Protein AF-A0A5N5Z9V1-F1 (afdb_monomer_lite)

pLDDT: mean 77.58, std 13.72, range [47.78, 96.56]

Radius of gyration: 14.31 Å; chains: 1; bounding box: 36×27×41 Å

Sequence (128 aa):
MAAIGITINKQGLTTIDLDVFEWTKLYVNDQPVTGTKFTQKTPGTLTFKAYATGELVPVNPPVILEVKNEDNSNPSTGILNFSAISLTDGSTLCTGLITTEKGYTKNAQKGPLAFNQGRMTGVFTYES

Structure (mmCIF, N/CA/C/O backbone):
data_AF-A0A5N5Z9V1-F1
#
_entry.id   AF-A0A5N5Z9V1-F1
#
loop_
_atom_site.group_PDB
_atom_site.id
_atom_site.type_symbol
_atom_site.label_atom_id
_atom_site.label_alt_id
_atom_site.label_comp_id
_atom_site.label_asym_id
_atom_site.label_entity_id
_atom_site.label_seq_id
_atom_site.pdbx_PDB_ins_code
_atom_site.Cartn_x
_atom_site.Cartn_y
_atom_site.Cartn_z
_atom_site.occupancy
_atom_site.B_iso_or_equiv
_atom_site.auth_seq_id
_atom_site.auth_comp_id
_atom_site.auth_asym_id
_atom_site.auth_atom_id
_atom_site.pdbx_PDB_model_num
ATOM 1 N N . MET A 1 1 ? 12.115 -8.604 -4.172 1.00 77.38 1 MET A N 1
ATOM 2 C CA . MET A 1 1 ? 10.673 -8.867 -4.384 1.00 77.38 1 MET A CA 1
ATOM 3 C C . MET A 1 1 ? 9.990 -7.592 -3.952 1.00 77.38 1 MET A C 1
ATOM 5 O O . MET A 1 1 ? 10.270 -7.168 -2.842 1.00 77.38 1 MET A O 1
ATOM 9 N N . ALA A 1 2 ? 9.175 -6.959 -4.794 1.00 85.44 2 ALA A N 1
ATOM 10 C CA . ALA A 1 2 ? 8.569 -5.669 -4.484 1.00 85.44 2 ALA A CA 1
ATOM 11 C C . ALA A 1 2 ? 7.537 -5.822 -3.360 1.00 85.44 2 ALA A C 1
ATOM 13 O O . ALA A 1 2 ? 6.367 -6.127 -3.601 1.00 85.44 2 ALA A O 1
ATOM 14 N N . ALA A 1 3 ? 8.001 -5.686 -2.116 1.00 89.69 3 ALA A N 1
ATOM 15 C CA . ALA A 1 3 ? 7.202 -5.947 -0.930 1.00 89.69 3 ALA A CA 1
ATOM 16 C C . ALA A 1 3 ? 6.454 -4.692 -0.462 1.00 89.69 3 ALA A C 1
ATOM 18 O O . ALA A 1 3 ? 7.013 -3.594 -0.465 1.00 89.69 3 ALA A O 1
ATOM 19 N N . ILE A 1 4 ? 5.198 -4.876 -0.049 1.00 89.00 4 ILE A N 1
ATOM 20 C CA . ILE A 1 4 ? 4.340 -3.849 0.551 1.00 89.00 4 ILE A CA 1
ATOM 21 C C . ILE A 1 4 ? 3.844 -4.368 1.904 1.00 89.00 4 ILE A C 1
ATOM 23 O O . ILE A 1 4 ? 3.082 -5.333 1.975 1.00 89.00 4 ILE A O 1
ATOM 27 N N . GLY A 1 5 ? 4.275 -3.733 2.987 1.00 90.56 5 GLY A N 1
ATOM 28 C CA . GLY A 1 5 ? 3.763 -3.962 4.333 1.00 90.56 5 GLY A CA 1
ATOM 29 C C . GLY A 1 5 ? 2.672 -2.956 4.674 1.00 90.56 5 GLY A C 1
ATOM 30 O O . GLY A 1 5 ? 2.857 -1.752 4.501 1.00 90.56 5 GLY A O 1
ATOM 31 N N . ILE A 1 6 ? 1.537 -3.438 5.173 1.00 88.81 6 ILE A N 1
ATOM 32 C CA . ILE A 1 6 ? 0.449 -2.601 5.675 1.00 88.81 6 ILE A CA 1
ATOM 33 C C . ILE A 1 6 ? 0.094 -3.070 7.076 1.00 88.81 6 ILE A C 1
ATOM 35 O O . ILE A 1 6 ? -0.243 -4.233 7.278 1.00 88.81 6 ILE A O 1
ATOM 39 N N . THR A 1 7 ? 0.132 -2.153 8.035 1.00 87.38 7 THR A N 1
ATOM 40 C CA . THR A 1 7 ? -0.240 -2.431 9.423 1.00 87.38 7 THR A CA 1
ATOM 41 C C . THR A 1 7 ? -1.311 -1.457 9.866 1.00 87.38 7 THR A C 1
ATOM 43 O O . THR A 1 7 ? -1.125 -0.250 9.745 1.00 87.38 7 THR A O 1
ATOM 46 N N . ILE A 1 8 ? -2.404 -1.964 10.423 1.00 83.62 8 ILE A N 1
ATOM 47 C CA . ILE A 1 8 ? -3.407 -1.155 11.116 1.00 83.62 8 ILE A CA 1
ATOM 48 C C . ILE A 1 8 ? -3.293 -1.462 12.602 1.00 83.62 8 ILE A C 1
ATOM 50 O O . ILE A 1 8 ? -3.457 -2.611 13.014 1.00 83.62 8 ILE A O 1
ATOM 54 N N . ASN A 1 9 ? -2.966 -0.446 13.398 1.00 83.31 9 ASN A N 1
ATOM 55 C CA . ASN A 1 9 ? -2.797 -0.623 14.836 1.00 83.31 9 ASN A CA 1
ATOM 56 C C . ASN A 1 9 ? -4.140 -0.600 15.591 1.00 83.31 9 ASN A C 1
ATOM 58 O O . ASN A 1 9 ? -5.191 -0.295 15.024 1.00 83.31 9 ASN A O 1
ATOM 62 N N . LYS A 1 10 ? -4.096 -0.837 16.908 1.00 78.25 10 LYS A N 1
ATOM 63 C CA . LYS A 1 10 ? -5.280 -0.828 17.794 1.00 78.25 10 LYS A CA 1
ATOM 64 C C . LYS A 1 10 ? -6.059 0.492 17.784 1.00 78.25 10 LYS A C 1
ATOM 66 O O . LYS A 1 10 ? -7.237 0.519 18.126 1.00 78.25 10 LYS A O 1
ATOM 71 N N . GLN A 1 11 ? -5.408 1.599 17.436 1.00 79.81 11 GLN A N 1
ATOM 72 C CA . GLN A 1 11 ? -6.033 2.915 17.321 1.00 79.81 11 GLN A CA 1
ATOM 73 C C . GLN A 1 11 ? -6.674 3.145 15.943 1.00 79.81 11 GLN A C 1
ATOM 75 O O . GLN A 1 11 ? -7.257 4.204 15.730 1.00 79.81 11 GLN A O 1
ATOM 80 N N . GLY A 1 12 ? -6.577 2.191 15.012 1.00 79.31 12 GLY A N 1
ATOM 81 C CA . GLY A 1 12 ? -7.033 2.339 13.630 1.00 79.31 12 GLY A CA 1
ATOM 82 C C . GLY A 1 12 ? -6.102 3.196 12.768 1.00 79.31 12 GLY A C 1
ATOM 83 O O . GLY A 1 12 ? -6.518 3.683 11.720 1.00 79.31 12 GLY A O 1
ATOM 84 N N . LEU A 1 13 ? -4.861 3.431 13.210 1.00 86.00 13 LEU A N 1
ATOM 85 C CA . LEU A 1 13 ? -3.863 4.152 12.423 1.00 86.00 13 LEU A CA 1
ATOM 86 C C . LEU A 1 13 ? -3.163 3.187 11.478 1.00 86.00 13 LEU A C 1
ATOM 88 O O . LEU A 1 13 ? -2.628 2.160 11.900 1.00 86.00 13 LEU A O 1
ATOM 92 N N . THR A 1 14 ? -3.129 3.562 10.206 1.00 88.06 14 THR A N 1
ATOM 93 C CA . THR A 1 14 ? -2.490 2.762 9.168 1.00 88.06 14 THR A CA 1
ATOM 94 C C . THR A 1 14 ? -1.030 3.161 8.982 1.00 88.06 14 THR A C 1
ATOM 96 O O . THR A 1 14 ? -0.704 4.343 8.870 1.00 88.06 14 THR A O 1
ATOM 99 N N . THR A 1 15 ? -0.147 2.173 8.893 1.00 93.06 15 THR A N 1
ATOM 100 C CA . THR A 1 15 ? 1.225 2.315 8.411 1.00 93.06 15 THR A CA 1
ATOM 101 C C . THR A 1 15 ? 1.377 1.569 7.094 1.00 93.06 15 THR A C 1
ATOM 103 O O . THR A 1 15 ? 0.963 0.419 6.994 1.00 93.06 15 THR A O 1
ATOM 106 N N . ILE A 1 16 ? 1.976 2.226 6.104 1.00 93.56 16 ILE A N 1
ATOM 107 C CA . ILE A 1 16 ? 2.401 1.634 4.832 1.00 93.56 16 ILE A CA 1
ATOM 108 C C . ILE A 1 16 ? 3.926 1.655 4.824 1.00 93.56 16 ILE A C 1
ATOM 110 O O . ILE A 1 16 ? 4.519 2.702 5.084 1.00 93.56 16 ILE A O 1
ATOM 114 N N . ASP A 1 17 ? 4.547 0.520 4.533 1.00 95.06 17 ASP A N 1
ATOM 115 C CA . ASP A 1 17 ? 5.996 0.344 4.491 1.00 95.06 17 ASP A CA 1
ATOM 116 C C . ASP A 1 17 ? 6.372 -0.385 3.198 1.00 95.06 17 ASP A C 1
ATOM 118 O O . ASP A 1 17 ? 5.991 -1.541 2.999 1.00 95.06 17 ASP A O 1
ATOM 122 N N . LEU A 1 18 ? 7.052 0.301 2.281 1.00 93.94 18 LEU A N 1
ATOM 123 C CA . LEU A 1 18 ? 7.483 -0.285 1.014 1.00 93.94 18 LEU A CA 1
ATOM 124 C C . LEU A 1 18 ? 8.971 -0.640 1.061 1.00 93.94 18 LEU A C 1
ATOM 126 O O . LEU A 1 18 ? 9.782 0.120 1.597 1.00 93.94 18 LEU A O 1
ATOM 130 N N . ASP A 1 19 ? 9.334 -1.747 0.411 1.00 93.00 19 ASP A N 1
ATOM 131 C CA . ASP A 1 19 ? 10.736 -2.119 0.193 1.00 93.00 19 ASP A CA 1
ATOM 132 C C . ASP A 1 19 ? 11.498 -1.011 -0.560 1.00 93.00 19 ASP A C 1
ATOM 134 O O . ASP A 1 19 ? 11.250 -0.739 -1.738 1.00 93.00 19 ASP A O 1
ATOM 138 N N . VAL A 1 20 ? 12.457 -0.387 0.125 1.00 91.25 20 VAL A N 1
ATOM 139 C CA . VAL A 1 20 ? 13.269 0.730 -0.381 1.00 91.25 20 VAL A CA 1
ATOM 140 C C . VAL A 1 20 ? 14.049 0.406 -1.656 1.00 91.25 20 VAL A C 1
ATOM 142 O O . VAL A 1 20 ? 14.424 1.325 -2.379 1.00 91.25 20 VAL A O 1
ATOM 145 N N . PHE A 1 21 ? 14.315 -0.871 -1.938 1.00 90.12 21 PHE A N 1
ATOM 146 C CA . PHE A 1 21 ? 15.076 -1.277 -3.122 1.00 90.12 21 PHE A CA 1
ATOM 147 C C . PHE A 1 21 ? 14.201 -1.461 -4.363 1.00 90.12 21 PHE A C 1
ATOM 149 O O . PHE A 1 21 ? 14.692 -1.399 -5.491 1.00 90.12 21 PHE A O 1
ATOM 156 N N . GLU A 1 22 ? 12.905 -1.683 -4.166 1.00 90.88 22 GLU A N 1
ATOM 157 C CA . GLU A 1 22 ? 11.970 -2.005 -5.243 1.00 90.88 22 GLU A CA 1
ATOM 158 C C . GLU A 1 22 ? 11.000 -0.846 -5.513 1.00 90.88 22 GLU A C 1
ATOM 160 O O . GLU A 1 22 ? 10.458 -0.760 -6.611 1.00 90.88 22 GLU A O 1
ATOM 165 N N . TRP A 1 23 ? 10.814 0.080 -4.562 1.00 91.19 23 TRP A N 1
ATOM 166 C CA . TRP A 1 23 ? 9.880 1.205 -4.665 1.00 91.19 23 TRP A CA 1
ATOM 167 C C . TRP A 1 23 ? 10.579 2.565 -4.560 1.00 91.19 23 TRP A C 1
ATOM 169 O O . TRP A 1 23 ? 11.397 2.805 -3.679 1.00 91.19 23 TRP A O 1
ATOM 179 N N . THR A 1 24 ? 10.215 3.490 -5.447 1.00 91.31 24 THR A N 1
ATOM 180 C CA . THR A 1 24 ? 10.849 4.813 -5.586 1.00 91.31 24 THR A CA 1
ATOM 181 C C . THR A 1 24 ? 10.019 5.960 -5.032 1.00 91.31 24 THR A C 1
ATOM 183 O O . THR A 1 24 ? 10.573 6.965 -4.588 1.00 91.31 24 THR A O 1
ATOM 186 N N . LYS A 1 25 ? 8.689 5.853 -5.099 1.00 93.50 25 LYS A N 1
ATOM 187 C CA . LYS A 1 25 ? 7.767 6.918 -4.694 1.00 93.50 25 LYS A CA 1
ATOM 188 C C . LYS A 1 25 ? 6.552 6.315 -4.019 1.00 93.50 25 LYS A C 1
ATOM 190 O O . LYS A 1 25 ? 6.013 5.322 -4.505 1.00 93.50 25 LYS A O 1
ATOM 195 N N . LEU A 1 26 ? 6.097 6.974 -2.963 1.00 94.88 26 LEU A N 1
ATOM 196 C CA . LEU A 1 26 ? 4.836 6.704 -2.291 1.00 94.88 26 LEU A CA 1
ATOM 197 C C . LEU A 1 26 ? 4.025 8.000 -2.242 1.00 94.88 26 LEU A C 1
ATOM 199 O O . LEU A 1 26 ? 4.537 9.054 -1.871 1.00 94.88 26 LEU A O 1
ATOM 203 N N . TYR A 1 27 ? 2.752 7.912 -2.600 1.00 95.50 27 TYR A N 1
ATOM 204 C CA . TYR A 1 27 ? 1.762 8.956 -2.377 1.00 95.50 27 TYR A CA 1
ATOM 205 C C . TYR A 1 27 ? 0.648 8.377 -1.523 1.00 95.50 27 TYR A C 1
ATOM 207 O O . TYR A 1 27 ? 0.232 7.243 -1.757 1.00 95.50 27 TYR A O 1
ATOM 215 N N . VAL A 1 28 ? 0.142 9.158 -0.575 1.00 94.25 28 VAL A N 1
ATOM 216 C CA . VAL A 1 28 ? -1.019 8.807 0.246 1.00 94.25 28 VAL A CA 1
ATOM 217 C C . VAL A 1 28 ? -2.020 9.950 0.179 1.00 94.25 28 VAL A C 1
ATOM 219 O O . VAL A 1 28 ? -1.656 11.097 0.426 1.00 94.25 28 VAL A O 1
ATOM 222 N N . ASN A 1 29 ? -3.273 9.654 -0.179 1.00 93.75 29 ASN A N 1
ATOM 223 C CA . ASN A 1 29 ? -4.319 10.652 -0.440 1.00 93.75 29 ASN A CA 1
ATOM 224 C C . ASN A 1 29 ? -3.845 11.753 -1.406 1.00 93.75 29 ASN A C 1
ATOM 226 O O . ASN A 1 29 ? -3.994 12.945 -1.140 1.00 93.75 29 ASN A O 1
ATOM 230 N N . ASP A 1 30 ? -3.193 11.327 -2.492 1.00 93.88 30 ASP A N 1
ATOM 231 C CA . ASP A 1 30 ? -2.568 12.177 -3.516 1.00 93.88 30 ASP A CA 1
ATOM 232 C C . ASP A 1 30 ? -1.464 13.129 -3.016 1.00 93.88 30 ASP A C 1
ATOM 234 O O . ASP A 1 30 ? -0.939 13.927 -3.791 1.00 93.88 30 ASP A O 1
ATOM 238 N N . GLN A 1 31 ? -1.041 13.014 -1.754 1.00 95.62 31 GLN A N 1
ATOM 239 C CA . GLN A 1 31 ? 0.092 13.757 -1.210 1.00 95.62 31 GLN A CA 1
ATOM 240 C C . GLN A 1 31 ? 1.369 12.915 -1.268 1.00 95.62 31 GLN A C 1
ATOM 242 O O . GLN A 1 31 ? 1.338 11.745 -0.877 1.00 95.62 31 GLN A O 1
ATOM 247 N N . PRO A 1 32 ? 2.500 13.475 -1.732 1.00 96.31 32 PRO A N 1
ATOM 248 C CA . PRO A 1 32 ? 3.765 12.757 -1.741 1.00 96.31 32 PRO A CA 1
ATOM 249 C C . PRO A 1 32 ? 4.231 12.471 -0.311 1.00 96.31 32 PRO A C 1
ATOM 251 O O . PRO A 1 32 ? 4.158 13.327 0.571 1.00 96.31 32 PRO A O 1
ATOM 254 N N . VAL A 1 33 ? 4.747 11.267 -0.095 1.00 96.38 33 VAL A N 1
ATOM 255 C CA . VAL A 1 33 ? 5.395 10.861 1.150 1.00 96.38 33 VAL A CA 1
ATOM 256 C C . VAL A 1 33 ? 6.905 10.956 0.964 1.00 96.38 33 VAL A C 1
ATOM 258 O O . VAL A 1 33 ? 7.451 10.490 -0.035 1.00 96.38 33 VAL A O 1
ATOM 261 N N . THR A 1 34 ? 7.599 11.558 1.928 1.00 93.44 34 THR A N 1
ATOM 262 C CA . THR A 1 34 ? 9.064 11.557 1.943 1.00 93.44 34 THR A CA 1
ATOM 263 C C . THR A 1 34 ? 9.563 10.154 2.286 1.00 93.44 34 THR A C 1
ATOM 265 O O . THR A 1 34 ? 9.441 9.713 3.427 1.00 93.44 34 THR A O 1
ATOM 268 N N . GLY A 1 35 ? 10.141 9.464 1.302 1.00 91.38 35 GLY A N 1
ATOM 269 C CA . GLY A 1 35 ? 10.614 8.085 1.438 1.00 91.38 35 GLY A CA 1
ATOM 270 C C . GLY A 1 35 ? 9.538 7.047 1.108 1.00 91.38 35 GLY A C 1
ATOM 271 O O . GLY A 1 35 ? 8.572 7.329 0.404 1.00 91.38 35 GLY A O 1
ATOM 272 N N . THR A 1 36 ? 9.722 5.825 1.606 1.00 92.44 36 THR A N 1
ATOM 273 C CA . THR A 1 36 ? 8.868 4.665 1.292 1.00 92.44 36 THR A CA 1
ATOM 274 C C . THR A 1 36 ? 7.951 4.242 2.436 1.00 92.44 36 THR A C 1
ATOM 276 O O . THR A 1 36 ? 7.281 3.217 2.342 1.00 92.44 36 THR A O 1
ATOM 279 N N . LYS A 1 37 ? 7.899 5.028 3.516 1.00 95.88 37 LYS A N 1
ATOM 280 C CA . LYS A 1 37 ? 7.120 4.714 4.713 1.00 95.88 37 LYS A CA 1
ATOM 281 C C . LYS A 1 37 ? 6.195 5.857 5.092 1.00 95.88 37 LYS A C 1
ATOM 283 O O . LYS A 1 37 ? 6.614 7.008 5.173 1.00 95.88 37 LYS A O 1
ATOM 288 N N . PHE A 1 38 ? 4.947 5.522 5.382 1.00 96.56 38 PHE A N 1
ATOM 289 C CA . PHE A 1 38 ? 3.924 6.451 5.841 1.00 96.56 38 PHE A CA 1
ATOM 290 C C . PHE A 1 38 ? 3.242 5.905 7.088 1.00 96.56 38 PHE A C 1
ATOM 292 O O . PHE A 1 38 ? 2.866 4.739 7.110 1.00 96.56 38 PHE A O 1
ATOM 299 N N . THR A 1 39 ? 3.002 6.762 8.079 1.00 94.81 39 THR A N 1
ATOM 300 C CA . THR A 1 39 ? 2.138 6.449 9.222 1.00 94.81 39 THR A CA 1
ATOM 301 C C . THR A 1 39 ? 1.065 7.519 9.355 1.00 94.81 39 THR A C 1
ATOM 303 O O . THR A 1 39 ? 1.347 8.715 9.459 1.00 94.81 39 THR A O 1
ATOM 306 N N . GLN A 1 40 ? -0.185 7.071 9.352 1.00 91.50 40 GLN A N 1
ATOM 307 C CA . GLN A 1 40 ? -1.361 7.908 9.493 1.00 91.50 40 GLN A CA 1
ATOM 308 C C . GLN A 1 40 ? -1.410 8.534 10.893 1.00 91.50 40 GLN A C 1
ATOM 310 O O . GLN A 1 40 ? -1.120 7.878 11.890 1.00 91.50 40 GLN A O 1
ATOM 315 N N . LYS A 1 41 ? -1.805 9.809 10.976 1.00 90.69 41 LYS A N 1
ATOM 316 C CA . LYS A 1 41 ? -1.939 10.530 12.258 1.00 90.69 41 LYS A CA 1
ATOM 317 C C . LYS A 1 41 ? -3.340 10.439 12.864 1.00 90.69 41 LYS A C 1
ATOM 319 O O . LYS A 1 41 ? -3.500 10.600 14.068 1.00 90.69 41 LYS A O 1
ATOM 324 N N . THR A 1 42 ? -4.348 10.208 12.029 1.00 86.25 42 THR A N 1
ATOM 325 C CA . THR A 1 42 ? -5.765 10.147 12.411 1.00 86.25 42 THR A CA 1
ATOM 326 C C . THR A 1 42 ? -6.447 8.993 11.682 1.00 86.25 42 THR A C 1
ATOM 328 O O . THR A 1 42 ? -6.276 8.926 10.467 1.00 86.25 42 THR A O 1
ATOM 331 N N . PRO A 1 43 ? -7.243 8.138 12.347 1.00 82.94 43 PRO A N 1
ATOM 332 C CA . PRO A 1 43 ? -7.893 7.002 11.690 1.00 82.94 43 PRO A CA 1
ATOM 333 C C . PRO A 1 43 ? -8.829 7.429 10.557 1.00 82.94 43 PRO A C 1
ATOM 335 O O . PRO A 1 43 ? -9.413 8.516 10.599 1.00 82.94 43 PRO A O 1
ATOM 338 N N . GLY A 1 44 ? -9.010 6.548 9.578 1.00 79.62 44 GLY A N 1
ATOM 339 C CA . GLY A 1 44 ? -9.936 6.739 8.467 1.00 79.62 44 GLY A CA 1
ATOM 340 C C . GLY A 1 44 ? -9.422 6.155 7.159 1.00 79.62 44 GLY A C 1
ATOM 341 O O . GLY A 1 44 ? -8.317 5.612 7.091 1.00 79.62 44 GLY A O 1
ATOM 342 N N . THR A 1 45 ? -10.233 6.298 6.116 1.00 85.00 45 THR A N 1
ATOM 343 C CA . THR A 1 45 ? -9.910 5.834 4.767 1.00 85.00 45 THR A CA 1
ATOM 344 C C . THR A 1 45 ? -8.714 6.579 4.183 1.00 85.00 45 THR A C 1
ATOM 346 O O . THR A 1 45 ? -8.615 7.803 4.291 1.00 85.00 45 THR A O 1
ATOM 349 N N . LEU A 1 46 ? -7.833 5.844 3.511 1.00 87.94 46 LEU A N 1
ATOM 350 C CA . LEU A 1 46 ? -6.769 6.402 2.692 1.00 87.94 46 LEU A CA 1
ATOM 351 C C . LEU A 1 46 ? -6.665 5.673 1.352 1.00 87.94 46 LEU A C 1
ATOM 353 O O . LEU A 1 46 ? -6.986 4.492 1.242 1.00 87.94 46 LEU A O 1
ATOM 357 N N . THR A 1 47 ? -6.162 6.366 0.341 1.00 91.19 47 THR A N 1
ATOM 358 C CA . THR A 1 47 ? -5.660 5.770 -0.901 1.00 91.19 47 THR A CA 1
ATOM 359 C C . THR A 1 47 ? -4.146 5.889 -0.940 1.00 91.19 47 THR A C 1
ATOM 361 O O . THR A 1 47 ? -3.585 6.836 -0.386 1.00 91.19 47 THR A O 1
ATOM 364 N N . PHE A 1 48 ? -3.463 4.956 -1.599 1.00 90.69 48 PHE A N 1
ATOM 365 C CA . PHE A 1 48 ? -2.037 5.092 -1.867 1.00 90.69 48 PHE A CA 1
ATOM 366 C C . PHE A 1 48 ? -1.674 4.748 -3.307 1.00 90.69 48 PHE A C 1
ATOM 368 O O . PHE A 1 48 ? -2.374 4.005 -3.997 1.00 90.69 48 PHE A O 1
ATOM 375 N N . LYS A 1 49 ? -0.552 5.316 -3.749 1.00 91.19 49 LYS A N 1
ATOM 376 C CA . LYS A 1 49 ? 0.099 5.041 -5.030 1.00 91.19 49 LYS A CA 1
ATOM 377 C C . LYS A 1 49 ? 1.577 4.792 -4.766 1.00 91.19 49 LYS A C 1
ATOM 379 O O . LYS A 1 49 ? 2.229 5.637 -4.158 1.00 91.19 49 LYS A O 1
ATOM 384 N N . ALA A 1 50 ? 2.096 3.663 -5.217 1.00 90.75 50 ALA A N 1
ATOM 385 C CA . ALA A 1 50 ? 3.491 3.278 -5.081 1.00 90.75 50 ALA A CA 1
ATOM 386 C C . ALA A 1 50 ? 4.099 3.033 -6.469 1.00 90.75 50 ALA A C 1
ATOM 388 O O . ALA A 1 50 ? 3.476 2.389 -7.309 1.00 90.75 50 ALA A O 1
ATOM 389 N N . TYR A 1 51 ? 5.297 3.557 -6.720 1.00 89.56 51 TYR A N 1
ATOM 390 C CA . TYR A 1 51 ? 5.976 3.443 -8.015 1.00 89.56 51 TYR A CA 1
ATOM 391 C C . TYR A 1 51 ? 7.201 2.549 -7.889 1.00 89.56 51 TYR A C 1
ATOM 393 O O . TYR A 1 51 ? 8.099 2.865 -7.107 1.00 89.56 51 TYR A O 1
ATOM 401 N N . ALA A 1 52 ? 7.255 1.457 -8.643 1.00 87.81 52 ALA A N 1
ATOM 402 C CA . ALA A 1 52 ? 8.373 0.520 -8.598 1.00 87.81 52 ALA A CA 1
ATOM 403 C C . ALA A 1 52 ? 9.557 0.973 -9.474 1.00 87.81 52 ALA A C 1
ATOM 405 O O . ALA A 1 52 ? 9.366 1.683 -10.462 1.00 87.81 52 ALA A O 1
ATOM 406 N N . THR A 1 53 ? 10.776 0.549 -9.122 1.00 82.12 53 THR A N 1
ATOM 407 C CA . THR A 1 53 ? 12.023 0.812 -9.874 1.00 82.12 53 THR A CA 1
ATOM 408 C C . THR A 1 53 ? 12.083 0.103 -11.228 1.00 82.12 53 THR A C 1
ATOM 410 O O . THR A 1 53 ? 12.912 0.461 -12.062 1.00 82.12 53 THR A O 1
ATOM 413 N N . GLY A 1 54 ? 11.221 -0.886 -11.465 1.00 77.00 54 GLY A N 1
ATOM 414 C CA . GLY A 1 54 ? 11.175 -1.633 -12.715 1.00 77.00 54 GLY A CA 1
ATOM 415 C C . GLY A 1 54 ? 9.788 -2.171 -13.043 1.00 77.00 54 GLY A C 1
ATOM 416 O O . GLY A 1 54 ? 8.792 -1.862 -12.381 1.00 77.00 54 GLY A O 1
ATOM 417 N N . GLU A 1 55 ? 9.741 -2.992 -14.086 1.00 73.88 55 GLU A N 1
ATOM 418 C CA . GLU A 1 55 ? 8.512 -3.624 -14.543 1.00 73.88 55 GLU A CA 1
ATOM 419 C C . GLU A 1 55 ? 8.068 -4.717 -13.554 1.00 73.88 55 GLU A C 1
ATOM 421 O O . GLU A 1 55 ? 8.765 -5.712 -13.324 1.00 73.88 55 GLU A O 1
ATOM 426 N N . LEU A 1 56 ? 6.896 -4.524 -12.949 1.00 72.12 56 LEU A N 1
ATOM 427 C CA . LEU A 1 56 ? 6.175 -5.545 -12.207 1.00 72.12 56 LEU A CA 1
ATOM 428 C C . LEU A 1 56 ? 5.049 -6.024 -13.111 1.00 72.12 56 LEU A C 1
ATOM 430 O O . LEU A 1 56 ? 4.126 -5.269 -13.396 1.00 72.12 56 LEU A O 1
ATOM 434 N N . VAL A 1 57 ? 5.117 -7.278 -13.555 1.00 67.94 57 VAL A N 1
ATOM 435 C CA . VAL A 1 57 ? 4.042 -7.877 -14.350 1.00 67.94 57 VAL A CA 1
ATOM 436 C C . VAL A 1 57 ? 2.825 -8.072 -13.436 1.00 67.94 57 VAL A C 1
ATOM 438 O O . VAL A 1 57 ? 2.897 -8.899 -12.520 1.00 67.94 57 VAL A O 1
ATOM 441 N N . PRO A 1 58 ? 1.718 -7.335 -13.644 1.00 61.09 58 PRO A N 1
ATOM 442 C CA . PRO A 1 58 ? 0.510 -7.498 -12.849 1.00 61.09 58 PRO A CA 1
ATOM 443 C C . PRO A 1 58 ? -0.080 -8.876 -13.129 1.00 61.09 58 PRO A C 1
ATOM 445 O O . PRO A 1 58 ? -0.365 -9.214 -14.279 1.00 61.09 58 PRO A O 1
ATOM 448 N N . VAL A 1 59 ? -0.309 -9.669 -12.088 1.00 58.97 59 VAL A N 1
ATOM 449 C CA . VAL A 1 59 ? -1.096 -10.897 -12.216 1.00 58.97 59 VAL A CA 1
ATOM 450 C C . VAL A 1 59 ? -2.534 -10.536 -11.846 1.00 58.97 59 VAL A C 1
ATOM 452 O O . VAL A 1 59 ? -2.867 -10.470 -10.669 1.00 58.97 59 VAL A O 1
ATOM 455 N N . ASN A 1 60 ? -3.374 -10.230 -12.843 1.00 62.06 60 ASN A N 1
ATOM 456 C CA . ASN A 1 60 ? -4.816 -10.004 -12.640 1.00 62.06 60 ASN A CA 1
ATOM 457 C C . ASN A 1 60 ? -5.448 -11.222 -11.937 1.00 62.06 60 ASN A C 1
ATOM 459 O O . ASN A 1 60 ? -5.103 -12.346 -12.316 1.00 62.06 60 ASN A O 1
ATOM 463 N N . PRO A 1 61 ? -6.400 -11.065 -10.990 1.00 63.34 61 PRO A N 1
ATOM 464 C CA . PRO A 1 61 ? -7.228 -9.890 -10.653 1.00 63.34 61 PRO A CA 1
ATOM 465 C C . PRO A 1 61 ? -6.738 -9.089 -9.423 1.00 63.34 61 PRO A C 1
ATOM 467 O O . PRO A 1 61 ? -5.779 -9.502 -8.774 1.00 63.34 61 PRO A O 1
ATOM 470 N N . PRO A 1 62 ? -7.392 -7.966 -9.060 1.00 65.88 62 PRO A N 1
ATOM 471 C CA . PRO A 1 62 ? -7.139 -7.291 -7.788 1.00 65.88 62 PRO A CA 1
ATOM 472 C C . PRO A 1 62 ? -7.215 -8.246 -6.595 1.00 65.88 62 PRO A C 1
ATOM 474 O O . PRO A 1 62 ? -8.140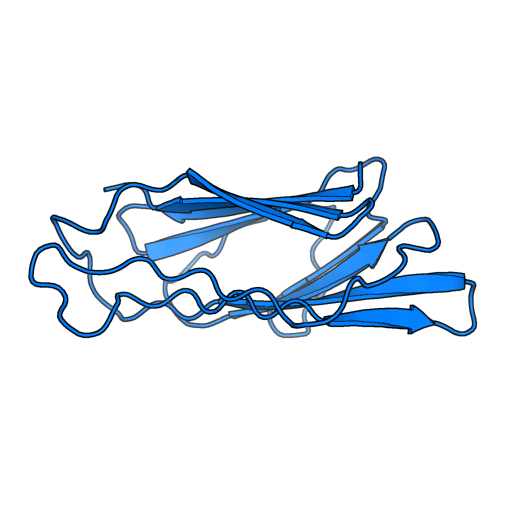 -9.053 -6.485 1.00 65.88 62 PRO A O 1
ATOM 477 N N . VAL A 1 63 ? -6.249 -8.137 -5.682 1.00 72.56 63 VAL A N 1
ATOM 478 C CA . VAL A 1 63 ? -6.347 -8.791 -4.371 1.00 72.56 63 VAL A CA 1
ATOM 479 C C . VAL A 1 63 ? -7.360 -8.016 -3.539 1.00 72.56 63 VAL A C 1
ATOM 481 O O . VAL A 1 63 ? -7.424 -6.795 -3.620 1.00 72.56 63 VAL A O 1
ATOM 484 N N . ILE A 1 64 ? -8.156 -8.709 -2.734 1.00 73.19 64 ILE A N 1
ATOM 485 C CA . ILE A 1 64 ? -8.948 -8.091 -1.673 1.00 73.19 64 ILE A CA 1
ATOM 486 C C . ILE A 1 64 ? -8.581 -8.832 -0.396 1.00 73.19 64 ILE A C 1
ATOM 488 O O . ILE A 1 64 ? -8.701 -10.054 -0.329 1.00 73.19 64 ILE A O 1
ATOM 492 N N . LEU A 1 65 ? -8.091 -8.094 0.597 1.00 74.38 65 LEU A N 1
ATOM 493 C CA . LEU A 1 65 ? -7.821 -8.621 1.929 1.00 74.38 65 LEU A CA 1
ATOM 494 C C . LEU A 1 65 ? -8.875 -8.057 2.872 1.00 74.38 65 LEU A C 1
ATOM 496 O O . LEU A 1 65 ? -9.070 -6.849 2.939 1.00 74.38 65 LEU A O 1
ATOM 500 N N . GLU A 1 66 ? -9.575 -8.929 3.584 1.00 71.69 66 GLU A N 1
ATOM 501 C CA . GLU A 1 66 ? -10.628 -8.528 4.512 1.00 71.69 66 GLU A CA 1
ATOM 502 C C . GLU A 1 66 ? -10.293 -9.041 5.902 1.00 71.69 66 GLU A C 1
ATOM 504 O O . GLU A 1 66 ? -10.046 -10.232 6.090 1.00 71.69 66 GLU A O 1
ATOM 509 N N . VAL A 1 67 ? -10.337 -8.149 6.887 1.00 70.94 67 VAL A N 1
ATOM 510 C CA . VAL A 1 67 ? -10.319 -8.540 8.293 1.00 70.94 67 VAL A CA 1
ATOM 511 C C . VAL A 1 67 ? -11.743 -8.510 8.812 1.00 70.94 67 VAL A C 1
ATOM 513 O O . VAL A 1 67 ? -12.357 -7.450 8.929 1.00 70.94 67 VAL A O 1
ATOM 516 N N . LYS A 1 68 ? -12.272 -9.699 9.089 1.00 65.75 68 LYS A N 1
ATOM 517 C CA . LYS A 1 68 ? -13.630 -9.897 9.595 1.00 65.75 68 LYS A CA 1
ATOM 518 C C . LYS A 1 68 ? -13.656 -9.860 11.116 1.00 65.75 68 LYS A C 1
ATOM 520 O O . LYS A 1 68 ? -12.665 -10.191 11.771 1.00 65.75 68 LYS A O 1
ATOM 525 N N . ASN A 1 69 ? -14.808 -9.483 11.658 1.00 62.72 69 ASN A N 1
ATOM 526 C CA . ASN A 1 69 ? -15.111 -9.653 13.074 1.00 62.72 69 ASN A CA 1
ATOM 527 C C . ASN A 1 69 ? -15.341 -11.139 13.396 1.00 62.72 69 ASN A C 1
ATOM 529 O O . ASN A 1 69 ? -15.712 -11.918 12.518 1.00 62.72 69 ASN A O 1
ATOM 533 N N . GLU A 1 70 ? -15.156 -11.525 14.661 1.00 62.38 70 GLU A N 1
ATOM 534 C CA . GLU A 1 70 ? -15.406 -12.888 15.167 1.00 62.38 70 GLU A CA 1
ATOM 535 C C . GLU A 1 70 ? -16.811 -13.430 14.853 1.00 62.38 70 GLU A C 1
ATOM 537 O O . GLU A 1 70 ? -16.984 -14.630 14.651 1.00 62.38 70 GLU A O 1
ATOM 542 N N . ASP A 1 71 ? -17.816 -12.557 14.795 1.00 65.44 71 ASP A N 1
ATOM 543 C CA . ASP A 1 71 ? -19.207 -12.907 14.494 1.00 65.44 71 ASP A CA 1
ATOM 544 C C . ASP A 1 71 ? -19.497 -13.019 12.985 1.00 65.44 71 ASP A C 1
ATOM 546 O O . ASP A 1 71 ? -20.647 -13.210 12.590 1.00 65.44 71 ASP A O 1
ATOM 550 N N . ASN A 1 72 ? -18.469 -12.903 12.135 1.00 58.47 72 ASN A N 1
ATOM 551 C CA . ASN A 1 72 ? -18.577 -12.804 10.678 1.00 58.47 72 ASN A CA 1
ATOM 552 C C . ASN A 1 72 ? -19.478 -11.650 10.189 1.00 58.47 72 ASN A C 1
ATOM 554 O O . ASN A 1 72 ? -19.880 -11.649 9.022 1.00 58.47 72 ASN A O 1
ATOM 558 N N . SER A 1 73 ? -19.786 -10.663 11.042 1.00 60.81 73 SER A N 1
ATOM 559 C CA . SER A 1 73 ? -20.443 -9.425 10.617 1.00 60.81 73 SER A CA 1
ATOM 560 C C . SER A 1 73 ? -19.507 -8.590 9.738 1.00 60.81 73 SER A C 1
ATOM 562 O O . SER A 1 73 ? -18.298 -8.848 9.670 1.00 60.81 73 SER A O 1
ATOM 564 N N . ASN A 1 74 ? -20.084 -7.616 9.021 1.00 50.94 74 ASN A N 1
ATOM 565 C CA . ASN A 1 74 ? -19.363 -6.820 8.030 1.00 50.94 74 ASN A CA 1
ATOM 566 C C . ASN A 1 74 ? -18.018 -6.301 8.585 1.00 50.94 74 ASN A C 1
ATOM 568 O O . ASN A 1 74 ? -17.965 -5.788 9.706 1.00 50.94 74 ASN A O 1
ATOM 572 N N . PRO A 1 75 ? -16.927 -6.475 7.821 1.00 53.75 75 PRO A N 1
ATOM 573 C CA . PRO A 1 75 ? -15.567 -6.322 8.314 1.00 53.75 75 PRO A CA 1
ATOM 574 C C . PRO A 1 75 ? -15.243 -4.887 8.738 1.00 53.75 75 PRO A C 1
ATOM 576 O O . PRO A 1 75 ? -15.684 -3.918 8.117 1.00 53.75 75 PRO A O 1
ATOM 579 N N . SER A 1 76 ? -14.341 -4.746 9.714 1.00 53.16 76 SER A N 1
ATOM 580 C CA . SER A 1 76 ? -13.539 -3.530 9.900 1.00 53.16 76 SER A CA 1
ATOM 581 C C . SER A 1 76 ? -12.564 -3.433 8.728 1.00 53.16 76 SER A C 1
ATOM 583 O O . SER A 1 76 ? -11.424 -3.882 8.760 1.00 53.16 76 SER A O 1
ATOM 585 N N . THR A 1 77 ? -13.120 -2.977 7.616 1.00 55.19 77 THR A N 1
ATOM 586 C CA . THR A 1 77 ? -12.670 -3.269 6.259 1.00 55.19 77 THR A CA 1
ATOM 587 C C . THR A 1 77 ? -11.340 -2.600 5.964 1.00 55.19 77 THR A C 1
ATOM 589 O O . THR A 1 77 ? -11.283 -1.398 6.156 1.00 55.19 77 THR A O 1
ATOM 592 N N . GLY A 1 78 ? -10.360 -3.303 5.384 1.00 55.19 78 GLY A N 1
ATOM 593 C CA . GLY A 1 78 ? -9.215 -2.720 4.672 1.00 55.19 78 GLY A CA 1
ATOM 594 C C . GLY A 1 78 ? -9.122 -3.272 3.245 1.00 55.19 78 GLY A C 1
ATOM 595 O O . GLY A 1 78 ? -8.311 -4.153 3.002 1.00 55.19 78 GLY A O 1
ATOM 596 N N . ILE A 1 79 ? -9.953 -2.793 2.303 1.00 56.34 79 ILE A N 1
ATOM 597 C CA . ILE A 1 79 ? -9.966 -3.298 0.908 1.00 56.34 79 ILE A CA 1
ATOM 598 C C . ILE A 1 79 ? -8.707 -2.871 0.173 1.00 56.34 79 ILE A C 1
ATOM 600 O O . ILE A 1 79 ? -8.673 -1.825 -0.466 1.00 56.34 79 ILE A O 1
ATOM 604 N N . LEU A 1 80 ? -7.700 -3.727 0.205 1.00 60.00 80 LEU A N 1
ATOM 605 C CA . LEU A 1 80 ? -6.445 -3.496 -0.479 1.00 60.00 80 LEU A CA 1
ATOM 606 C C . LEU A 1 80 ? -6.526 -3.883 -1.959 1.00 60.00 80 LEU A C 1
ATOM 608 O O . LEU A 1 80 ? -6.013 -4.918 -2.359 1.00 60.00 80 LEU A O 1
ATOM 612 N N . ASN A 1 81 ? -7.184 -3.053 -2.767 1.00 61.38 81 ASN A N 1
ATOM 613 C CA . ASN A 1 81 ? -7.304 -3.284 -4.206 1.00 61.38 81 ASN A CA 1
ATOM 614 C C . ASN A 1 81 ? -5.998 -2.934 -4.934 1.00 61.38 81 ASN A C 1
ATOM 616 O O . ASN A 1 81 ? -5.736 -1.758 -5.175 1.00 61.38 81 ASN A O 1
ATOM 620 N N . PHE A 1 82 ? -5.219 -3.949 -5.311 1.00 64.12 82 PHE A N 1
ATOM 621 C CA . PHE A 1 82 ? -4.031 -3.769 -6.139 1.00 64.12 82 PHE A CA 1
ATOM 622 C C . PHE A 1 82 ? -4.358 -3.784 -7.624 1.00 64.12 82 PHE A C 1
ATOM 624 O O . PHE A 1 82 ? -4.737 -4.810 -8.185 1.00 64.12 82 PHE A O 1
ATOM 631 N N . SER A 1 83 ? -4.103 -2.658 -8.280 1.00 64.88 83 SER A N 1
ATOM 632 C CA . SER A 1 83 ? -3.875 -2.629 -9.721 1.00 64.88 83 SER A CA 1
ATOM 633 C C . SER A 1 83 ? -2.443 -2.180 -9.966 1.00 64.88 83 SER A C 1
ATOM 635 O O . SER A 1 83 ? -2.009 -1.158 -9.428 1.00 64.88 83 SER A O 1
ATOM 637 N N . ALA A 1 84 ? -1.709 -2.979 -10.738 1.00 67.62 84 ALA A N 1
ATOM 638 C CA . ALA A 1 84 ? -0.405 -2.608 -11.251 1.00 67.62 84 ALA A CA 1
ATOM 639 C C . ALA A 1 84 ? -0.546 -2.257 -12.737 1.00 67.62 84 ALA A C 1
ATOM 641 O O . ALA A 1 84 ? -1.200 -2.977 -13.491 1.00 67.62 84 ALA A O 1
ATOM 642 N N . ILE A 1 85 ? 0.010 -1.119 -13.144 1.00 74.12 85 ILE A N 1
ATOM 643 C CA . ILE A 1 85 ? -0.008 -0.651 -14.532 1.00 74.12 85 ILE A CA 1
ATOM 644 C C . ILE A 1 85 ? 1.422 -0.298 -14.919 1.00 74.12 85 ILE A C 1
ATOM 646 O O . ILE A 1 85 ? 2.046 0.535 -14.257 1.00 74.12 85 ILE A O 1
ATOM 650 N N . SER A 1 86 ? 1.925 -0.907 -15.992 1.00 75.38 86 SER A N 1
ATOM 651 C CA . SER A 1 86 ? 3.181 -0.488 -16.613 1.00 75.38 86 SER A CA 1
ATOM 652 C C . SER A 1 86 ? 2.995 0.895 -17.236 1.00 75.38 86 SER A C 1
ATOM 654 O O . SER A 1 86 ? 2.092 1.112 -18.047 1.00 75.38 86 SER A O 1
ATOM 656 N N . LEU A 1 87 ? 3.831 1.845 -16.837 1.00 77.31 87 LEU A N 1
ATOM 657 C CA . LEU A 1 87 ? 3.845 3.201 -17.367 1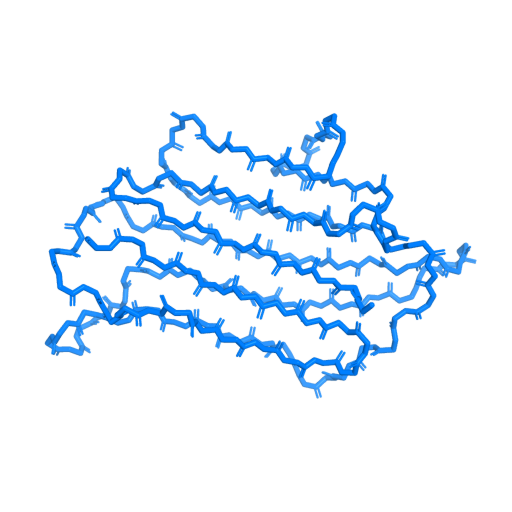.00 77.31 87 LEU A CA 1
ATOM 658 C C . LEU A 1 87 ? 4.761 3.288 -18.592 1.00 77.31 87 LEU A C 1
ATOM 660 O O . LEU A 1 87 ? 5.636 2.452 -18.812 1.00 77.31 87 LEU A O 1
ATOM 664 N N . THR A 1 88 ? 4.578 4.333 -19.400 1.00 76.38 88 THR A N 1
ATOM 665 C CA . THR A 1 88 ? 5.354 4.559 -20.633 1.00 76.38 88 THR A CA 1
ATOM 666 C C . THR A 1 88 ? 6.849 4.773 -20.391 1.00 76.38 88 THR A C 1
ATOM 668 O O . THR A 1 88 ? 7.636 4.633 -21.319 1.00 76.38 88 THR A O 1
ATOM 671 N N . ASP A 1 89 ? 7.242 5.128 -19.167 1.00 76.94 89 ASP A N 1
ATOM 672 C CA . ASP A 1 89 ? 8.638 5.290 -18.749 1.00 76.94 89 ASP A CA 1
ATOM 673 C C . ASP A 1 89 ? 9.272 3.987 -18.218 1.00 76.94 89 ASP A C 1
ATOM 675 O O . ASP A 1 89 ? 10.410 4.003 -17.755 1.00 76.94 89 ASP A O 1
ATOM 679 N N . GLY A 1 90 ? 8.549 2.862 -18.287 1.00 74.56 90 GLY A N 1
ATOM 680 C CA . GLY A 1 90 ? 9.001 1.551 -17.817 1.00 74.56 90 GLY A CA 1
ATOM 681 C C . GLY A 1 90 ? 8.842 1.323 -16.311 1.00 74.56 90 GLY A C 1
ATOM 682 O O . GLY A 1 90 ? 9.141 0.229 -15.832 1.00 74.56 90 GLY A O 1
ATOM 683 N N . SER A 1 91 ? 8.359 2.314 -15.553 1.00 78.38 91 SER A N 1
ATOM 684 C CA . SER A 1 91 ? 8.009 2.126 -14.142 1.00 78.38 91 SER A CA 1
ATOM 685 C C . SER A 1 91 ? 6.644 1.453 -13.995 1.00 78.38 91 SER A C 1
ATOM 687 O O . SER A 1 91 ? 5.816 1.482 -14.905 1.00 78.38 91 SER A O 1
ATOM 689 N N . THR A 1 92 ? 6.385 0.841 -12.838 1.00 83.88 92 THR A N 1
ATOM 690 C CA . THR A 1 92 ? 5.066 0.259 -12.544 1.00 83.88 92 THR A CA 1
ATOM 691 C C . THR A 1 92 ? 4.373 1.031 -11.441 1.00 83.88 92 THR A C 1
ATOM 693 O O . THR A 1 92 ? 4.935 1.217 -10.362 1.00 83.88 92 THR A O 1
ATOM 696 N N . LEU A 1 93 ? 3.138 1.453 -11.700 1.00 85.38 93 LEU A N 1
ATOM 697 C CA . LEU A 1 93 ? 2.274 2.078 -10.709 1.00 85.38 93 LEU A CA 1
ATOM 698 C C . LEU A 1 93 ? 1.422 1.015 -10.030 1.00 85.38 93 LEU A C 1
ATOM 700 O O . LEU A 1 93 ? 0.595 0.394 -10.684 1.00 85.38 93 LEU A O 1
ATOM 704 N N . CYS A 1 94 ? 1.578 0.884 -8.721 1.00 85.56 94 CYS A N 1
ATOM 705 C CA . CYS A 1 94 ? 0.699 0.134 -7.844 1.00 85.56 94 CYS A CA 1
ATOM 706 C C . CYS A 1 94 ? -0.243 1.098 -7.123 1.00 85.56 94 CYS A C 1
ATOM 708 O O . CYS A 1 94 ? 0.207 2.081 -6.533 1.00 85.56 94 CYS A O 1
ATOM 710 N N . THR A 1 95 ? -1.542 0.820 -7.125 1.00 85.75 95 THR A N 1
ATOM 711 C CA . THR A 1 95 ? -2.521 1.592 -6.344 1.00 85.75 95 THR A CA 1
ATOM 712 C C . THR A 1 95 ? -3.172 0.729 -5.276 1.00 85.75 95 THR A C 1
ATOM 714 O O . THR A 1 95 ? -3.174 -0.492 -5.396 1.00 85.75 95 THR A O 1
ATOM 717 N N . GLY A 1 96 ? -3.693 1.362 -4.226 1.00 84.50 96 GLY A N 1
ATOM 718 C CA . GLY A 1 96 ? -4.470 0.683 -3.199 1.00 84.50 96 GLY A CA 1
ATOM 719 C C . GLY A 1 96 ? -5.429 1.619 -2.477 1.00 84.50 96 GLY A C 1
ATOM 720 O O . GLY A 1 96 ? -5.182 2.819 -2.344 1.00 84.50 96 GLY A O 1
ATOM 721 N N . LEU A 1 97 ? -6.537 1.052 -2.013 1.00 85.12 97 LEU A N 1
ATOM 722 C CA . LEU A 1 97 ? -7.463 1.670 -1.071 1.00 85.12 97 LEU A CA 1
ATOM 723 C C . LEU A 1 97 ? -7.236 1.007 0.291 1.00 85.12 97 LEU A C 1
ATOM 725 O O . LEU A 1 97 ? -6.875 -0.159 0.373 1.00 85.12 97 LEU A O 1
ATOM 729 N N . ILE A 1 98 ? -7.385 1.744 1.378 1.00 83.12 98 ILE A N 1
ATOM 730 C CA . ILE A 1 98 ? -7.433 1.174 2.719 1.00 83.12 98 ILE A CA 1
ATOM 731 C C . ILE A 1 98 ? -8.533 1.927 3.428 1.00 83.12 98 ILE A C 1
ATOM 733 O O . ILE A 1 98 ? -8.393 3.091 3.794 1.00 83.12 98 ILE A O 1
ATOM 737 N N . THR A 1 99 ? -9.672 1.279 3.568 1.00 75.62 99 THR A N 1
ATOM 738 C CA . THR A 1 99 ? -10.720 1.753 4.457 1.00 75.62 99 THR A CA 1
ATOM 739 C C . THR A 1 99 ? -10.342 1.380 5.886 1.00 75.62 99 THR A C 1
ATOM 741 O O . THR A 1 99 ? -9.542 0.480 6.110 1.00 75.62 99 THR A O 1
ATOM 744 N N . THR A 1 100 ? -10.881 2.098 6.857 1.00 68.94 100 THR A N 1
ATOM 745 C CA . THR A 1 100 ? -11.007 1.625 8.234 1.00 68.94 100 THR A CA 1
ATOM 746 C C . THR A 1 100 ? -12.320 2.188 8.736 1.00 68.94 100 THR A C 1
ATOM 748 O O .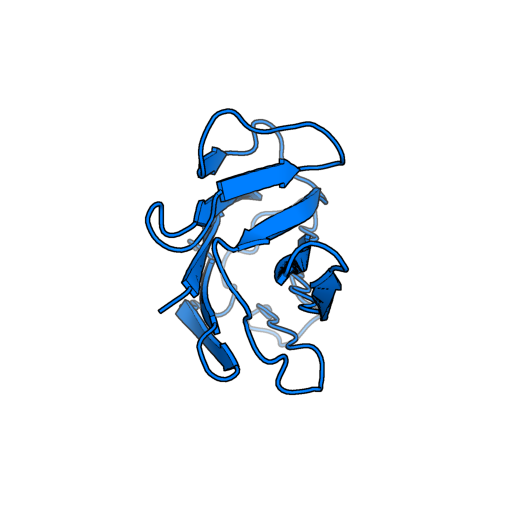 THR A 1 100 ? -12.573 3.388 8.593 1.00 68.94 100 THR A O 1
ATOM 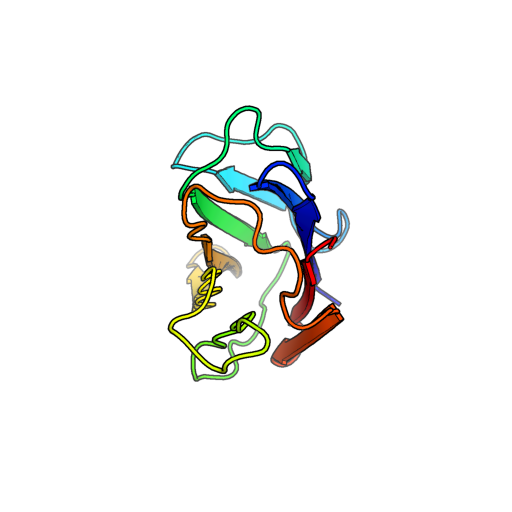751 N N . GLU A 1 101 ? -13.197 1.350 9.280 1.00 58.44 101 GLU A N 1
ATOM 752 C CA . GLU A 1 101 ? -14.330 1.896 10.020 1.00 58.44 101 GLU A CA 1
ATOM 753 C C . GLU A 1 101 ? -13.826 2.486 11.340 1.00 58.44 101 GLU A C 1
ATOM 755 O O . GLU A 1 101 ? -12.893 1.970 11.961 1.00 58.44 101 GLU A O 1
ATOM 760 N N . LYS A 1 102 ? -14.419 3.607 11.768 1.00 49.25 102 LYS A N 1
ATOM 761 C CA . LYS A 1 102 ? -14.126 4.197 13.077 1.00 49.25 102 LYS A CA 1
ATOM 762 C C . LYS A 1 102 ? -14.572 3.225 14.166 1.00 49.25 102 LYS A C 1
ATOM 764 O O . LYS A 1 102 ? -15.740 3.206 14.536 1.00 49.25 102 LYS A O 1
ATOM 769 N N . GLY A 1 103 ? -13.631 2.472 14.713 1.00 49.06 103 GLY A N 1
ATOM 770 C CA . GLY A 1 103 ? -13.893 1.594 15.840 1.00 49.06 103 GLY A CA 1
ATOM 771 C C . GLY A 1 103 ? -12.853 0.496 15.940 1.00 49.06 103 GLY A C 1
ATOM 772 O O . GLY A 1 103 ? -12.579 -0.210 14.978 1.00 49.06 103 GLY A O 1
ATOM 773 N N . TYR A 1 104 ? -12.280 0.361 17.130 1.00 48.06 104 TYR A N 1
ATOM 774 C CA . TYR A 1 104 ? -11.540 -0.826 17.526 1.00 48.06 104 TYR A CA 1
ATOM 775 C C . TYR A 1 104 ? -12.519 -1.999 17.596 1.00 48.06 104 TYR A C 1
ATOM 777 O O . TYR A 1 104 ? -13.423 -2.000 18.437 1.00 48.06 104 TYR A O 1
ATOM 785 N N . THR A 1 105 ? -12.355 -2.996 16.735 1.00 53.41 105 THR A N 1
ATOM 786 C CA . THR A 1 105 ? -13.069 -4.266 16.858 1.00 53.41 105 THR A CA 1
ATOM 787 C C . THR A 1 105 ? -12.198 -5.219 17.651 1.00 53.41 105 THR A C 1
ATOM 789 O O . THR A 1 105 ? -11.175 -5.723 17.194 1.00 53.41 105 THR A O 1
ATOM 792 N N . LYS A 1 106 ? -12.618 -5.433 18.902 1.00 47.78 106 LYS A N 1
ATOM 793 C CA . LYS A 1 106 ? -11.887 -6.152 19.956 1.00 47.78 106 LYS A CA 1
ATOM 794 C C . LYS A 1 106 ? -11.402 -7.550 19.546 1.00 47.78 106 LYS A C 1
ATOM 796 O O . LYS A 1 106 ? -10.461 -8.051 20.149 1.00 47.78 106 LYS A O 1
ATOM 801 N N . ASN A 1 107 ? -11.990 -8.129 18.498 1.00 52.56 107 ASN A N 1
ATOM 802 C CA . ASN A 1 107 ? -11.808 -9.514 18.090 1.00 52.56 107 ASN A CA 1
ATOM 803 C C . ASN A 1 107 ? -11.727 -9.697 16.553 1.00 52.56 107 ASN A C 1
ATOM 805 O O . ASN A 1 107 ? -12.285 -10.643 15.999 1.00 52.56 107 ASN A O 1
ATOM 809 N N . ALA 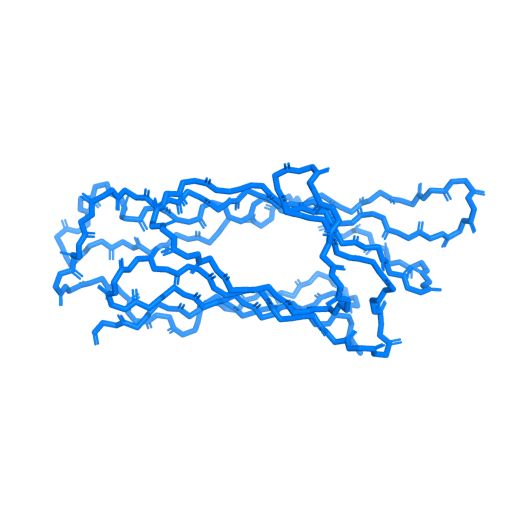A 1 108 ? -11.092 -8.770 15.832 1.00 56.78 108 ALA A N 1
ATOM 810 C CA . ALA A 1 108 ? -10.861 -8.928 14.395 1.00 56.78 108 ALA A CA 1
ATOM 811 C C . ALA A 1 108 ? -9.920 -10.123 14.110 1.00 56.78 108 ALA A C 1
ATOM 813 O O . ALA A 1 108 ? -8.980 -10.370 14.874 1.00 56.78 108 ALA A O 1
ATOM 814 N N . GLN A 1 109 ? -10.152 -10.868 13.020 1.00 55.75 109 GLN A N 1
ATOM 815 C CA . GLN A 1 109 ? -9.300 -11.995 12.629 1.00 55.75 109 GLN A CA 1
ATOM 816 C C . GLN A 1 109 ? -7.842 -11.522 12.500 1.00 55.75 109 GLN A C 1
ATOM 818 O O . GLN A 1 109 ? -7.514 -10.690 11.653 1.00 55.75 109 GLN A O 1
ATOM 823 N N . LYS A 1 110 ? -6.963 -12.041 13.365 1.00 57.34 110 LYS A N 1
ATOM 824 C CA . LYS A 1 110 ? -5.553 -11.636 13.423 1.00 57.34 110 LYS A CA 1
ATOM 825 C C . LYS A 1 110 ? -4.834 -12.097 12.154 1.00 57.34 110 LYS A C 1
ATOM 827 O O . LYS A 1 110 ? -4.447 -13.256 12.043 1.00 57.34 110 LYS A O 1
ATOM 832 N N . GLY A 1 111 ? -4.688 -11.196 11.186 1.00 57.94 111 GLY A N 1
ATOM 833 C CA . GLY A 1 111 ? -3.757 -11.350 10.068 1.00 57.94 111 GLY A CA 1
ATOM 834 C C . GLY A 1 111 ? -2.318 -11.111 10.539 1.00 57.94 111 GLY A C 1
ATOM 835 O O . GLY A 1 111 ? -2.097 -10.310 11.447 1.00 57.94 111 GLY A O 1
ATOM 836 N N . PRO A 1 112 ? -1.341 -11.791 9.927 1.00 67.94 112 PRO A N 1
ATOM 837 C CA . PRO A 1 112 ? -0.915 -11.355 8.605 1.00 67.94 112 PRO A CA 1
ATOM 838 C C . PRO A 1 112 ? -1.713 -12.035 7.495 1.00 67.94 112 PRO A C 1
ATOM 840 O O . PRO A 1 112 ? -1.632 -13.245 7.303 1.00 67.94 112 PRO A O 1
ATOM 843 N N . LEU A 1 113 ? -2.467 -11.244 6.736 1.00 77.25 113 LEU A N 1
ATOM 844 C CA . LEU A 1 113 ? -3.011 -11.662 5.452 1.00 77.25 113 LEU A CA 1
ATOM 845 C C . LEU A 1 113 ? -1.959 -11.355 4.391 1.00 77.25 113 LEU A C 1
ATOM 847 O O . LEU A 1 113 ? -1.649 -10.192 4.137 1.00 77.25 113 LEU A O 1
ATOM 851 N N . ALA A 1 114 ? -1.369 -12.395 3.814 1.00 81.56 114 ALA A N 1
ATOM 852 C CA . ALA A 1 114 ? -0.353 -12.240 2.787 1.00 81.56 114 ALA A CA 1
ATOM 853 C C . ALA A 1 114 ? -0.965 -12.347 1.390 1.00 81.56 114 ALA A C 1
ATOM 855 O O . ALA A 1 114 ? -1.904 -13.110 1.162 1.00 81.56 114 ALA A O 1
ATOM 856 N N . PHE A 1 115 ? -0.380 -11.631 0.439 1.00 78.50 115 PHE A N 1
ATOM 857 C CA . PHE A 1 115 ? -0.655 -11.813 -0.977 1.00 78.50 115 PHE A CA 1
ATOM 858 C C . PHE A 1 115 ? 0.648 -11.935 -1.760 1.00 78.50 115 PHE A C 1
ATOM 860 O O . PHE A 1 115 ? 1.700 -11.427 -1.360 1.00 78.50 115 PHE A O 1
ATOM 867 N N . ASN A 1 116 ? 0.558 -12.613 -2.898 1.00 81.88 116 ASN A N 1
ATOM 868 C CA . ASN A 1 116 ? 1.644 -12.755 -3.849 1.00 81.88 116 ASN A CA 1
ATOM 869 C C . ASN A 1 116 ? 1.068 -12.637 -5.263 1.00 81.88 116 ASN A C 1
ATOM 871 O O . ASN A 1 116 ? 0.182 -13.400 -5.645 1.00 81.88 116 ASN A O 1
ATOM 875 N N . GLN A 1 117 ? 1.568 -11.661 -6.012 1.00 75.44 117 GLN A N 1
ATOM 876 C CA . GLN A 1 117 ? 1.259 -11.425 -7.414 1.00 75.44 117 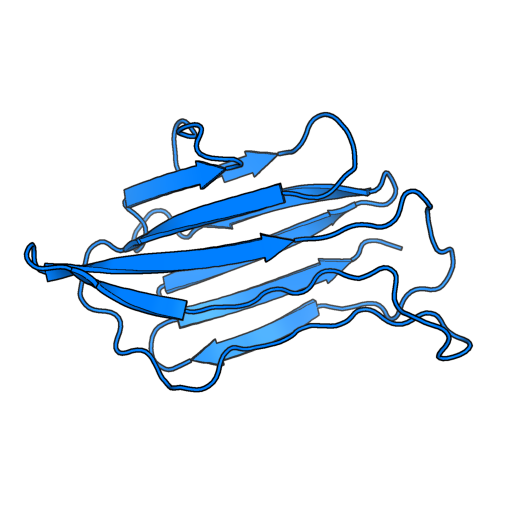GLN A CA 1
ATOM 877 C C . GLN A 1 117 ? 2.567 -11.278 -8.193 1.00 75.44 117 GLN A C 1
ATOM 879 O O . GLN A 1 117 ? 3.077 -10.178 -8.417 1.00 75.44 117 GLN A O 1
ATOM 884 N N . GLY A 1 118 ? 3.139 -12.416 -8.586 1.00 76.94 118 GLY A N 1
ATOM 885 C CA . GLY A 1 118 ? 4.385 -12.459 -9.344 1.00 76.94 118 GLY A CA 1
ATOM 886 C C . GLY A 1 118 ? 5.568 -11.948 -8.519 1.00 76.94 118 GLY A C 1
ATOM 887 O O . GLY A 1 118 ? 5.975 -12.582 -7.551 1.00 76.94 118 GLY A O 1
ATOM 888 N N . ARG A 1 119 ? 6.143 -10.806 -8.919 1.00 77.75 119 ARG A N 1
ATOM 889 C CA . ARG A 1 119 ? 7.246 -10.152 -8.187 1.00 77.75 119 ARG A CA 1
ATOM 890 C C . ARG A 1 119 ? 6.778 -9.218 -7.072 1.00 77.75 119 ARG A C 1
ATOM 892 O O . ARG A 1 119 ? 7.631 -8.688 -6.362 1.00 77.75 119 ARG A O 1
ATOM 899 N N . MET A 1 120 ? 5.471 -9.003 -6.936 1.00 80.50 120 MET A N 1
ATOM 900 C CA . MET A 1 120 ? 4.883 -8.179 -5.888 1.00 80.50 120 MET A CA 1
ATOM 901 C C . MET A 1 120 ? 4.350 -9.068 -4.771 1.00 80.50 120 MET A C 1
ATOM 903 O O . MET A 1 120 ? 3.592 -10.007 -5.006 1.00 80.50 120 MET A O 1
ATOM 907 N N . THR A 1 121 ? 4.722 -8.754 -3.541 1.00 86.00 121 THR A N 1
ATOM 908 C CA . THR A 1 121 ? 4.217 -9.445 -2.354 1.00 86.00 121 THR A CA 1
ATOM 909 C C . THR A 1 121 ? 3.769 -8.424 -1.340 1.00 86.00 121 THR A C 1
ATOM 911 O O . THR A 1 121 ? 4.271 -7.303 -1.316 1.00 86.00 121 THR A O 1
ATOM 914 N N . GLY A 1 122 ? 2.909 -8.818 -0.422 1.00 83.94 122 GLY A N 1
ATOM 915 C CA . GLY A 1 122 ? 2.694 -7.975 0.730 1.00 83.94 122 GLY A CA 1
ATOM 916 C C . GLY A 1 122 ? 1.937 -8.655 1.832 1.00 83.94 122 GLY A C 1
ATOM 917 O O . GLY A 1 122 ? 1.461 -9.781 1.696 1.00 83.94 122 GLY A O 1
ATOM 918 N N . VAL A 1 123 ? 1.912 -7.956 2.953 1.00 86.06 123 VAL A N 1
ATOM 919 C CA . VAL A 1 123 ? 1.379 -8.451 4.209 1.00 86.06 123 VAL A CA 1
ATOM 920 C C . VAL A 1 123 ? 0.508 -7.364 4.802 1.00 86.06 123 VAL A C 1
ATOM 922 O O . VAL A 1 123 ? 0.954 -6.231 4.972 1.00 86.06 123 VAL A O 1
ATOM 925 N N . PHE A 1 124 ? -0.725 -7.728 5.120 1.00 82.31 124 PHE A N 1
ATOM 926 C CA . PHE A 1 124 ? -1.661 -6.902 5.854 1.00 82.31 124 PHE A CA 1
ATOM 927 C C . PHE A 1 124 ? -1.790 -7.425 7.283 1.00 82.31 124 PHE A C 1
ATOM 929 O O . PHE A 1 124 ? -2.274 -8.536 7.507 1.00 82.31 124 PHE A O 1
ATOM 936 N N . THR A 1 125 ? -1.368 -6.621 8.250 1.00 82.75 125 THR A N 1
ATOM 937 C CA . THR A 1 125 ? -1.412 -6.942 9.676 1.00 82.75 125 THR A CA 1
ATOM 938 C C . THR A 1 125 ? -2.437 -6.053 10.364 1.00 82.75 125 THR A C 1
ATOM 940 O O . THR A 1 125 ? -2.398 -4.831 10.230 1.00 82.75 125 THR A O 1
ATOM 943 N N . TYR A 1 126 ? -3.332 -6.664 11.138 1.00 77.12 126 TYR A N 1
ATOM 944 C CA . TYR A 1 126 ? -4.248 -5.945 12.019 1.00 77.12 126 TYR A CA 1
ATOM 945 C C . TYR A 1 126 ? -3.880 -6.250 13.470 1.00 77.12 126 TYR A C 1
ATOM 947 O O . TYR A 1 126 ? -3.965 -7.399 13.910 1.00 77.12 126 TYR A O 1
ATOM 955 N N . GLU A 1 127 ? -3.434 -5.237 14.210 1.00 75.56 127 GLU A N 1
ATOM 956 C CA . GLU A 1 127 ? -3.051 -5.395 15.611 1.00 75.56 127 GLU A CA 1
ATOM 957 C C . GLU A 1 127 ? -4.303 -5.319 16.496 1.00 75.56 127 GLU A C 1
ATOM 959 O O . GLU A 1 127 ? -4.846 -4.242 16.739 1.00 75.56 127 GLU A O 1
ATOM 964 N N . SER A 1 128 ? -4.757 -6.473 16.994 1.00 62.50 128 SER A N 1
ATOM 965 C CA . SER A 1 128 ? -5.839 -6.592 17.992 1.00 62.50 128 SER A CA 1
ATOM 966 C C . SER A 1 128 ? -5.346 -6.325 19.410 1.00 62.50 128 SER A C 1
ATOM 968 O O . SER A 1 128 ? -4.327 -6.949 19.802 1.00 62.50 128 SER A O 1
#

Foldseek 3Di:
DFEWEWEQELQQKIKIATDQQFWDWKDKQNHTDDGRIDIGPHHFKIKMKIKTPADDDFDDDFDADFWAAPVRPDTLGFGFGWDWDQDPVRIIITMGIGGGDRDRRVGTDADQPWDDGHPYIYGYGYHD

Secondary structure (DSSP, 8-state):
-EEEEEEE-TTS-EEEEE-TTTEEEEEETTEEESSSEEE-SS-S-EEEEEEESS-----SS-------BTT-PSP-------EEEE-TTS-EEEEEEE---SS--TTB---EEEEEETTEEEEEEE--